Protein AF-A0A9Q3KBH4-F1 (afdb_monomer_lite)

Radius of gyration: 17.07 Å; chains: 1; bounding box: 40×26×42 Å

Sequence (92 aa):
MEYHNNFLQQNKLPKEKVLRIHWLGHPKEEEKSHSSVVIQFTDKTTAQQLLQGGLVFDGTFMRKMPYTPGPIQCFNCLKTGHQAHMCKEDPT

pLDDT: mean 84.84, std 11.07, range [47.69, 96.06]

Organism: NCBI:txid1389203

Secondary structure (DSSP, 8-state):
-HHHHHHHHHTT--GGGEEEEEEES-TTTS--S--EEEEEESSHHHHHHHHHH--EETTEEPP-----PPPPBPTTT--BSS-GGG--SPP-

Foldseek 3Di:
DVQVVVQCVQFVPDPQFWPDKDKPDDCVVPVDPDIDIDTDTPDPVSVVVCVVVAGDDPNDTDDDDPDDDDFDAAQQPRDGDDHVVPDPDGRD

InterPro domains:
  IPR001878 Zinc finger, CCHC-type [PF00098] (73-89)
  IPR036875 Zinc finger, CCHC-type superfamily [SSF57756] (63-90)

Structure (mmCIF, N/CA/C/O backbone):
data_AF-A0A9Q3KBH4-F1
#
_entry.id   AF-A0A9Q3KBH4-F1
#
loop_
_atom_site.group_PDB
_atom_site.id
_atom_site.type_symbol
_atom_site.label_atom_id
_atom_site.label_alt_id
_atom_site.label_comp_id
_atom_site.label_asym_id
_atom_site.label_entity_id
_atom_site.label_seq_id
_atom_site.pdbx_PDB_ins_code
_atom_site.Cartn_x
_atom_site.Cartn_y
_atom_site.Cartn_z
_atom_site.occupancy
_atom_site.B_iso_or_equiv
_atom_site.auth_seq_id
_atom_site.auth_comp_id
_atom_site.auth_asym_id
_atom_site.auth_atom_id
_atom_site.pdbx_PDB_model_num
ATOM 1 N N . MET A 1 1 ? 8.226 -5.102 13.558 1.00 47.69 1 MET A N 1
ATOM 2 C CA . MET A 1 1 ? 6.984 -5.917 13.613 1.00 47.69 1 MET A CA 1
ATOM 3 C C . MET A 1 1 ? 5.856 -5.253 14.405 1.00 47.69 1 MET A C 1
ATOM 5 O O . MET A 1 1 ? 4.713 -5.374 13.990 1.00 47.69 1 MET A O 1
ATOM 9 N N . GLU A 1 2 ? 6.147 -4.526 15.486 1.00 58.66 2 GLU A N 1
ATOM 10 C CA . GLU A 1 2 ? 5.147 -3.868 16.354 1.00 58.66 2 GLU A CA 1
ATOM 11 C C . GLU A 1 2 ? 4.248 -2.840 15.631 1.00 58.66 2 GLU A C 1
ATOM 13 O O . GLU A 1 2 ? 3.053 -2.735 15.897 1.00 58.66 2 GLU A O 1
ATOM 18 N N . TYR A 1 3 ? 4.801 -2.152 14.631 1.00 68.31 3 TYR A N 1
ATOM 19 C CA . TYR A 1 3 ? 4.143 -1.058 13.919 1.00 68.31 3 TYR A CA 1
ATOM 20 C C . TYR A 1 3 ? 2.930 -1.473 13.074 1.00 68.31 3 TYR A C 1
ATOM 22 O O . TYR A 1 3 ? 1.906 -0.793 13.064 1.00 68.31 3 TYR A O 1
ATOM 30 N N . HIS A 1 4 ? 3.013 -2.626 12.402 1.00 75.50 4 HIS A N 1
ATOM 31 C CA . HIS A 1 4 ? 1.903 -3.144 11.602 1.00 75.50 4 HIS A CA 1
ATOM 32 C C . HIS A 1 4 ? 0.699 -3.494 12.476 1.00 75.50 4 HIS A C 1
ATOM 34 O O . HIS A 1 4 ? -0.432 -3.201 12.104 1.00 75.50 4 HIS A O 1
ATOM 40 N N . ASN A 1 5 ? 0.941 -4.081 13.650 1.00 76.38 5 ASN A N 1
ATOM 41 C CA . ASN A 1 5 ? -0.135 -4.487 14.548 1.00 76.38 5 ASN A CA 1
ATOM 42 C C . ASN A 1 5 ? -0.849 -3.269 15.148 1.00 76.38 5 ASN A C 1
ATOM 44 O O . ASN A 1 5 ? -2.076 -3.246 15.147 1.00 76.38 5 ASN A O 1
ATOM 48 N N . ASN A 1 6 ? -0.105 -2.239 15.570 1.00 83.44 6 ASN A N 1
ATOM 49 C CA . ASN A 1 6 ? -0.697 -0.988 16.056 1.00 83.44 6 ASN A CA 1
ATOM 50 C C . ASN A 1 6 ? -1.528 -0.302 14.956 1.00 83.44 6 ASN A C 1
ATOM 52 O O . ASN A 1 6 ? -2.694 0.019 15.164 1.00 83.44 6 ASN A O 1
ATOM 56 N N . PHE A 1 7 ? -0.981 -0.176 13.743 1.00 86.62 7 PHE A N 1
ATOM 57 C CA . PHE A 1 7 ? -1.693 0.429 12.615 1.00 86.62 7 PHE A CA 1
ATOM 58 C C . PHE A 1 7 ? -3.002 -0.305 12.269 1.00 86.62 7 PHE A C 1
ATOM 60 O O . PHE A 1 7 ? -4.040 0.330 12.065 1.00 86.62 7 PHE A O 1
ATOM 67 N N . LEU A 1 8 ? -2.977 -1.643 12.238 1.00 89.06 8 LEU A N 1
ATOM 68 C CA . LEU A 1 8 ? -4.173 -2.457 12.011 1.00 89.06 8 LEU A CA 1
ATOM 69 C C . LEU A 1 8 ? -5.220 -2.248 13.113 1.00 89.06 8 LEU A C 1
ATOM 71 O O . LEU A 1 8 ? -6.402 -2.108 12.807 1.00 89.06 8 LEU A O 1
ATOM 75 N N . GLN A 1 9 ? -4.790 -2.190 14.377 1.00 88.25 9 GLN A N 1
ATOM 76 C CA . GLN A 1 9 ? -5.672 -1.973 15.526 1.00 88.25 9 GLN A CA 1
ATOM 77 C C . GLN A 1 9 ? -6.309 -0.578 15.512 1.00 88.25 9 GLN A C 1
ATOM 79 O O . GLN A 1 9 ? -7.530 -0.481 15.638 1.00 88.25 9 GLN A O 1
ATOM 84 N N . GLN A 1 10 ? -5.522 0.484 15.294 1.00 89.56 10 GLN A N 1
ATOM 85 C CA . GLN A 1 10 ? -6.013 1.869 15.213 1.00 89.56 10 GLN A CA 1
ATOM 86 C C . GLN A 1 10 ? -7.111 2.025 14.154 1.00 89.56 10 GLN A C 1
ATOM 88 O O . GLN A 1 10 ? -8.091 2.736 14.365 1.00 89.56 10 GLN A O 1
ATOM 93 N N . ASN A 1 11 ? -6.969 1.317 13.032 1.00 91.12 11 ASN A N 1
ATOM 94 C CA . ASN A 1 11 ? -7.885 1.401 11.898 1.00 91.12 11 ASN A CA 1
ATOM 95 C C . ASN A 1 11 ? -8.931 0.281 11.859 1.00 91.12 11 ASN A C 1
ATOM 97 O O . ASN A 1 11 ? -9.705 0.213 10.907 1.00 91.12 11 ASN A O 1
ATOM 101 N N . LYS A 1 12 ? -8.958 -0.601 12.871 1.00 91.12 12 LYS A N 1
ATOM 102 C CA . LYS A 1 12 ? -9.844 -1.777 12.940 1.00 91.12 12 LYS A CA 1
ATOM 103 C C . LYS A 1 12 ? -9.837 -2.596 11.641 1.00 91.12 12 LYS A C 1
ATOM 105 O O . LYS A 1 12 ? -10.874 -3.085 11.196 1.00 91.12 12 LYS A O 1
ATOM 110 N N . LEU A 1 13 ? -8.668 -2.712 11.011 1.00 89.31 13 LEU A N 1
ATOM 111 C CA . LEU A 1 13 ? -8.525 -3.407 9.737 1.00 89.31 13 LEU A CA 1
ATOM 112 C C . LEU A 1 13 ? -8.512 -4.927 9.967 1.00 89.31 13 LEU A C 1
ATOM 114 O O . LEU A 1 13 ? -7.695 -5.407 10.760 1.00 89.31 13 LEU A O 1
ATOM 118 N N . PRO A 1 14 ? -9.362 -5.696 9.265 1.00 88.50 14 PRO A N 1
ATOM 119 C CA . PRO A 1 14 ? -9.369 -7.151 9.368 1.00 88.50 14 PRO A CA 1
ATOM 120 C C . PRO A 1 14 ? -8.064 -7.722 8.809 1.00 88.50 14 PRO A C 1
ATOM 122 O O . PRO A 1 14 ? -7.751 -7.557 7.627 1.00 88.50 14 PRO A O 1
ATOM 125 N N . LYS A 1 15 ? -7.279 -8.389 9.662 1.00 89.31 15 LYS A N 1
ATOM 126 C CA . LYS A 1 15 ? -5.942 -8.903 9.318 1.00 89.31 15 LYS A CA 1
ATOM 127 C C . LYS A 1 15 ? -6.001 -9.909 8.168 1.00 89.31 15 LYS A C 1
ATOM 129 O O . LYS A 1 15 ? -5.122 -9.920 7.317 1.00 89.31 15 LYS A O 1
ATOM 134 N N . GLU A 1 16 ? -7.058 -10.706 8.114 1.00 92.75 16 GLU A N 1
ATOM 135 C CA . GLU A 1 16 ? -7.348 -11.687 7.070 1.00 92.75 16 GLU A CA 1
ATOM 136 C C . GLU A 1 16 ? -7.595 -11.063 5.690 1.00 92.75 16 GLU A C 1
ATOM 138 O O . GLU A 1 16 ? -7.450 -11.741 4.676 1.00 92.75 16 GLU A O 1
ATOM 143 N N . LYS A 1 17 ? -7.939 -9.771 5.636 1.00 93.31 17 LYS A N 1
ATOM 144 C CA . LYS A 1 17 ? -8.123 -9.024 4.386 1.00 93.31 17 LYS A CA 1
ATOM 145 C C . LYS A 1 17 ? -6.868 -8.295 3.934 1.00 93.31 17 LYS A C 1
ATOM 147 O O . LYS A 1 17 ? -6.841 -7.784 2.816 1.00 93.31 17 LYS A O 1
ATOM 152 N N . VAL A 1 18 ? -5.841 -8.219 4.776 1.00 93.38 18 VAL A N 1
ATOM 153 C CA . VAL A 1 18 ? -4.600 -7.499 4.488 1.00 93.38 18 VAL A CA 1
ATOM 154 C C . VAL A 1 18 ? -3.534 -8.493 4.044 1.00 93.38 18 VAL A C 1
ATOM 156 O O . VAL A 1 18 ? -3.025 -9.278 4.836 1.00 93.38 18 VAL A O 1
ATOM 159 N N . LEU A 1 19 ? -3.167 -8.430 2.763 1.00 93.50 19 LEU A N 1
ATOM 160 C CA . LEU A 1 19 ? -2.098 -9.251 2.191 1.00 93.50 19 LEU A CA 1
ATOM 161 C C . LEU A 1 19 ? -0.719 -8.721 2.573 1.00 93.50 19 LEU A C 1
ATOM 163 O O . LEU A 1 19 ? 0.189 -9.489 2.887 1.00 93.50 19 LEU A O 1
ATOM 167 N N . ARG A 1 20 ? -0.544 -7.399 2.514 1.00 90.69 20 ARG A N 1
ATOM 168 C CA . ARG A 1 20 ? 0.748 -6.761 2.765 1.00 90.69 20 ARG A CA 1
ATOM 169 C C . ARG A 1 20 ? 0.563 -5.336 3.255 1.00 90.69 20 ARG A C 1
ATOM 171 O O . ARG A 1 20 ? -0.279 -4.603 2.744 1.00 90.69 20 ARG A O 1
ATOM 178 N N . ILE A 1 21 ? 1.413 -4.942 4.196 1.00 89.81 21 ILE A N 1
ATOM 179 C CA . ILE A 1 21 ? 1.637 -3.548 4.576 1.00 89.81 21 ILE A CA 1
ATOM 180 C C . ILE A 1 21 ? 3.110 -3.259 4.325 1.00 89.81 21 ILE A C 1
ATOM 182 O O . ILE A 1 21 ? 3.976 -4.044 4.717 1.00 89.81 21 ILE A O 1
ATOM 186 N N . HIS A 1 22 ? 3.390 -2.162 3.635 1.00 88.06 22 HIS A N 1
ATOM 187 C CA . HIS A 1 22 ? 4.748 -1.735 3.355 1.00 88.06 22 HIS A CA 1
ATOM 188 C C . HIS A 1 22 ? 4.869 -0.224 3.512 1.00 88.06 22 HIS A C 1
ATOM 190 O O . HIS A 1 22 ? 4.162 0.536 2.853 1.00 88.06 22 HIS A O 1
ATOM 196 N N . TRP A 1 23 ? 5.770 0.203 4.387 1.00 85.75 23 TRP A N 1
ATOM 197 C CA . TRP A 1 23 ? 6.081 1.611 4.584 1.00 85.75 23 TRP A CA 1
ATOM 198 C C . TRP A 1 23 ? 7.141 2.044 3.575 1.00 85.75 23 TRP A C 1
ATOM 200 O O . TRP A 1 23 ? 8.207 1.441 3.485 1.00 85.75 23 TRP A O 1
ATOM 210 N N . LEU A 1 24 ? 6.821 3.073 2.792 1.00 82.12 24 LEU A N 1
ATOM 211 C CA . LEU A 1 24 ? 7.728 3.717 1.848 1.00 82.12 24 LEU A CA 1
ATOM 212 C C . LEU A 1 24 ? 8.590 4.724 2.625 1.00 82.12 24 LEU A C 1
ATOM 214 O O . LEU A 1 24 ? 8.335 5.928 2.595 1.00 82.12 24 LEU A O 1
ATOM 218 N N . GLY A 1 25 ? 9.549 4.203 3.393 1.00 75.38 25 GLY A N 1
ATOM 219 C CA . GLY A 1 25 ? 10.459 4.961 4.261 1.00 75.38 25 GLY A CA 1
ATOM 220 C C . GLY A 1 25 ? 10.505 4.427 5.695 1.00 75.38 25 GLY A C 1
ATOM 221 O O . GLY A 1 25 ? 9.678 3.599 6.080 1.00 75.38 25 GLY A O 1
ATOM 222 N N . HIS A 1 26 ? 11.473 4.904 6.485 1.00 66.88 26 HIS A N 1
ATOM 223 C CA . HIS A 1 26 ? 11.681 4.487 7.875 1.00 66.88 26 HIS A CA 1
ATOM 224 C C . HIS A 1 26 ? 11.315 5.634 8.840 1.00 66.88 26 HIS A C 1
ATOM 226 O O . HIS A 1 26 ? 12.197 6.332 9.341 1.00 66.88 26 HIS A O 1
ATOM 232 N N . PRO A 1 27 ? 10.016 5.866 9.124 1.00 61.12 27 PRO A N 1
ATOM 233 C CA . PRO A 1 27 ? 9.560 7.068 9.830 1.00 61.12 27 PRO A CA 1
ATOM 234 C C . PRO A 1 27 ? 10.192 7.282 11.214 1.00 61.12 27 PRO A C 1
ATOM 236 O O . PRO A 1 27 ? 10.364 8.424 11.621 1.00 61.12 27 PRO A O 1
ATOM 239 N N . LYS A 1 28 ? 10.562 6.209 11.931 1.00 58.25 28 LYS A N 1
ATOM 240 C CA . LYS A 1 28 ? 11.221 6.313 13.246 1.00 58.25 28 LYS A CA 1
ATOM 241 C C . LYS A 1 28 ? 12.739 6.481 13.184 1.00 58.25 28 LYS A C 1
ATOM 243 O O . LYS A 1 28 ? 13.297 7.066 14.100 1.00 58.25 28 LYS A O 1
ATOM 248 N N . GLU A 1 29 ? 13.399 5.940 12.164 1.00 62.16 29 GLU A N 1
ATOM 249 C CA . GLU A 1 29 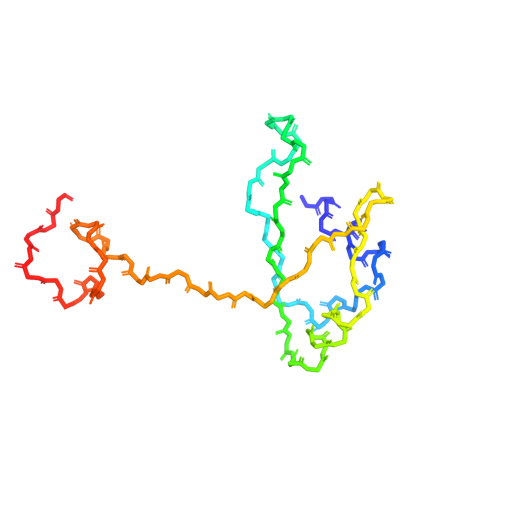? 14.868 5.984 12.064 1.00 62.16 29 GLU A CA 1
ATOM 250 C C . GLU A 1 29 ? 15.350 7.294 11.436 1.00 62.16 29 GLU A C 1
ATOM 252 O O . GLU A 1 29 ? 16.462 7.730 11.701 1.00 62.16 29 GLU A O 1
ATOM 257 N N . GLU A 1 30 ? 14.505 7.936 10.626 1.00 60.38 30 GLU A N 1
ATOM 258 C CA . GLU A 1 30 ? 14.894 9.103 9.831 1.00 60.38 30 GLU A CA 1
ATOM 259 C C . GLU A 1 30 ? 14.281 10.429 10.321 1.00 60.38 30 GLU A C 1
ATOM 261 O O . GLU A 1 30 ? 14.383 11.425 9.610 1.00 60.38 30 GLU A O 1
ATOM 266 N N . GLU A 1 31 ? 13.591 10.451 11.474 1.00 62.56 31 GLU A N 1
ATOM 267 C CA . GLU A 1 31 ? 12.822 11.614 11.983 1.00 62.56 31 GLU A CA 1
ATOM 268 C C . GLU A 1 31 ? 11.9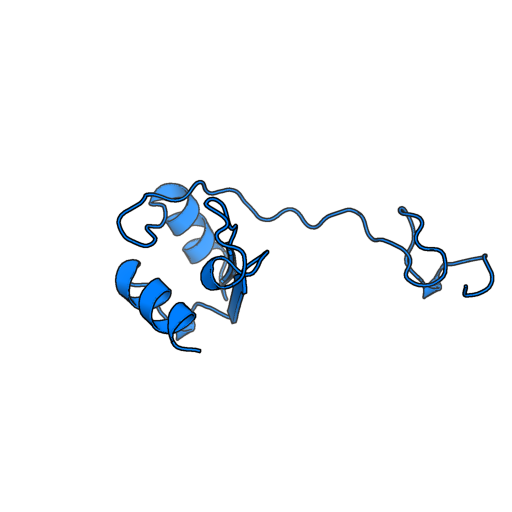09 12.266 10.920 1.00 62.56 31 GLU A C 1
ATOM 270 O O . GLU A 1 31 ? 11.548 13.443 10.981 1.00 62.56 31 GLU A O 1
ATOM 275 N N . LYS A 1 32 ? 11.518 11.496 9.899 1.00 59.41 32 LYS A N 1
ATOM 276 C CA . LYS A 1 32 ? 10.741 12.001 8.770 1.00 59.41 32 LYS A CA 1
ATOM 277 C C . LYS A 1 32 ? 9.291 12.192 9.199 1.00 59.41 32 LYS A C 1
ATOM 279 O O . LYS A 1 32 ? 8.580 11.227 9.470 1.00 59.41 32 LYS A O 1
ATOM 284 N N . SER A 1 33 ? 8.825 13.440 9.147 1.00 56.16 33 SER A N 1
ATOM 285 C CA . SER A 1 33 ? 7.434 13.836 9.419 1.00 56.16 33 SER A CA 1
ATOM 286 C C . SER A 1 33 ? 6.412 13.231 8.446 1.00 56.16 33 SER A C 1
ATOM 288 O O . SER A 1 33 ? 5.214 13.205 8.733 1.00 56.16 33 SER A O 1
ATOM 290 N N . HIS A 1 34 ? 6.864 12.753 7.283 1.00 60.22 34 HIS A N 1
ATOM 291 C CA . HIS A 1 34 ? 6.011 12.260 6.206 1.00 60.22 34 HIS A CA 1
ATOM 292 C C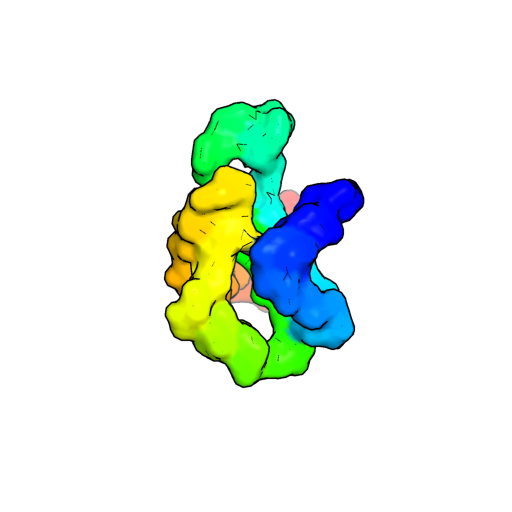 . HIS A 1 34 ? 6.518 10.910 5.697 1.00 60.22 34 HIS A C 1
ATOM 294 O O . HIS A 1 34 ? 7.497 10.839 4.957 1.00 60.22 34 HIS A O 1
ATOM 300 N N . SER A 1 35 ? 5.820 9.834 6.057 1.00 75.38 35 SER A N 1
ATOM 301 C CA . SER A 1 35 ? 5.980 8.527 5.415 1.00 75.38 35 SER A CA 1
ATOM 302 C C . SER A 1 35 ? 4.670 8.113 4.751 1.00 75.38 35 SER A C 1
ATOM 304 O O . SER A 1 35 ? 3.584 8.509 5.177 1.00 75.38 35 SER A O 1
ATOM 306 N N . SER A 1 36 ? 4.775 7.355 3.662 1.00 86.38 36 SER A N 1
ATOM 307 C CA . SER A 1 36 ? 3.616 6.775 2.981 1.00 86.38 36 SER A CA 1
ATOM 308 C C . SER A 1 36 ? 3.536 5.288 3.286 1.00 86.38 36 SER A C 1
ATOM 310 O O . SER A 1 36 ? 4.561 4.617 3.376 1.00 86.38 36 SER A O 1
ATOM 312 N N . VAL A 1 37 ? 2.321 4.758 3.396 1.00 89.25 37 VAL A N 1
ATOM 313 C CA . VAL A 1 37 ? 2.084 3.320 3.536 1.00 89.25 37 VAL A CA 1
ATOM 314 C C . VAL A 1 37 ? 1.357 2.799 2.306 1.00 89.25 37 VAL A C 1
ATOM 316 O O . VAL A 1 37 ? 0.366 3.374 1.858 1.00 89.25 37 VAL A O 1
ATOM 319 N N . VAL A 1 38 ? 1.853 1.696 1.758 1.00 91.88 38 VAL A N 1
ATOM 320 C CA . VAL A 1 38 ? 1.162 0.913 0.738 1.00 91.88 38 VAL A CA 1
ATOM 321 C C . VAL A 1 38 ? 0.535 -0.286 1.424 1.00 91.88 38 VAL A C 1
ATOM 323 O O . VAL A 1 38 ? 1.218 -1.061 2.098 1.00 91.88 38 VAL A O 1
ATOM 326 N N . ILE A 1 39 ? -0.774 -0.434 1.246 1.00 92.69 39 ILE A N 1
ATOM 327 C CA . ILE A 1 39 ? -1.541 -1.546 1.798 1.00 92.69 39 ILE A CA 1
ATOM 328 C C . ILE A 1 39 ? -2.162 -2.308 0.640 1.00 92.69 39 ILE A C 1
ATOM 330 O O . ILE A 1 39 ? -2.868 -1.738 -0.192 1.00 92.69 39 ILE A O 1
ATOM 334 N N . GLN A 1 40 ? -1.895 -3.605 0.603 1.00 94.25 40 GLN A N 1
ATOM 335 C CA . GLN A 1 40 ? -2.487 -4.523 -0.350 1.00 94.25 40 GLN A CA 1
ATOM 336 C C . GLN A 1 40 ? -3.566 -5.342 0.354 1.00 94.25 40 GLN A C 1
ATOM 338 O O . GLN A 1 40 ? -3.301 -5.968 1.382 1.00 94.25 40 GLN A O 1
ATOM 343 N N . PHE A 1 41 ? -4.763 -5.362 -0.227 1.00 94.38 41 PHE A N 1
ATOM 344 C CA . PHE A 1 41 ? -5.904 -6.122 0.276 1.00 94.38 41 PHE A CA 1
ATOM 345 C C . PHE A 1 41 ? -6.179 -7.358 -0.579 1.00 94.38 41 PHE A C 1
ATOM 347 O O . PHE A 1 41 ? -5.819 -7.399 -1.756 1.00 94.38 41 PHE A O 1
ATOM 354 N N . THR A 1 42 ? -6.850 -8.348 0.007 1.00 96.06 42 THR A N 1
ATOM 355 C CA . THR A 1 42 ? -7.332 -9.547 -0.696 1.00 96.06 42 THR A CA 1
ATOM 356 C C . THR A 1 42 ? -8.457 -9.242 -1.680 1.00 96.06 42 THR A C 1
ATOM 358 O O . THR A 1 42 ? -8.653 -9.984 -2.637 1.00 96.06 42 THR A O 1
ATOM 361 N N . ASP A 1 43 ? -9.220 -8.172 -1.439 1.00 94.44 43 ASP A N 1
ATOM 362 C CA . ASP A 1 43 ? -10.349 -7.776 -2.273 1.00 94.44 43 ASP A CA 1
ATOM 363 C C . ASP A 1 43 ? -10.403 -6.264 -2.511 1.00 94.44 43 ASP A C 1
ATOM 365 O O . ASP A 1 43 ? -9.947 -5.443 -1.711 1.00 94.44 43 ASP A O 1
ATOM 369 N N . LYS A 1 44 ? -10.988 -5.906 -3.656 1.00 93.12 44 LYS A N 1
ATOM 370 C CA . LYS A 1 44 ? -11.140 -4.520 -4.101 1.00 93.12 44 LYS A CA 1
ATOM 371 C C . LYS A 1 44 ? -12.106 -3.729 -3.217 1.00 93.12 44 LYS A C 1
ATOM 373 O O . LYS A 1 44 ? -11.886 -2.539 -3.005 1.00 93.12 44 LYS A O 1
ATOM 378 N N . THR A 1 45 ? -13.157 -4.370 -2.710 1.00 93.62 45 THR A N 1
ATOM 379 C CA . THR A 1 45 ? -14.214 -3.715 -1.929 1.00 93.62 45 THR A CA 1
ATOM 380 C C . THR A 1 45 ? -13.647 -3.090 -0.660 1.00 93.62 45 THR A C 1
ATOM 382 O O . THR A 1 45 ? -13.897 -1.917 -0.396 1.00 93.62 45 THR A O 1
ATOM 385 N N . THR A 1 46 ? -12.810 -3.829 0.070 1.00 92.31 46 THR A N 1
ATOM 386 C CA . THR A 1 46 ? -12.136 -3.348 1.283 1.00 92.31 46 THR A CA 1
ATOM 387 C C . THR A 1 46 ? -11.263 -2.127 0.981 1.00 92.31 46 THR A C 1
ATOM 389 O O . THR A 1 46 ? -11.341 -1.108 1.669 1.00 92.31 46 THR A O 1
ATOM 392 N N . ALA A 1 47 ? -10.487 -2.176 -0.107 1.00 92.62 47 ALA A N 1
ATOM 393 C CA . ALA A 1 47 ? -9.668 -1.043 -0.536 1.00 92.62 47 ALA A CA 1
ATOM 394 C C . ALA A 1 47 ? -10.521 0.190 -0.896 1.00 92.62 47 ALA A C 1
ATOM 396 O O . ALA A 1 47 ? -10.169 1.316 -0.549 1.00 92.62 47 ALA A O 1
ATOM 397 N N . GLN A 1 48 ? -11.664 -0.004 -1.560 1.00 92.81 48 GLN A N 1
ATOM 398 C CA . GLN A 1 48 ? -12.585 1.082 -1.910 1.00 92.81 48 GLN A CA 1
ATOM 399 C C . GLN A 1 48 ? -13.263 1.699 -0.683 1.00 92.81 48 GLN A C 1
ATOM 401 O O . GLN A 1 48 ? -13.365 2.923 -0.601 1.00 92.81 48 GLN A O 1
ATOM 406 N N . GLN A 1 49 ? -13.681 0.880 0.283 1.00 91.56 49 GLN A N 1
ATOM 407 C CA . GLN A 1 49 ? -14.236 1.355 1.553 1.00 91.56 49 GLN A CA 1
ATOM 408 C C . GLN A 1 49 ? -13.222 2.214 2.310 1.00 91.56 49 GLN A C 1
ATOM 410 O O . GLN A 1 49 ? -13.567 3.283 2.808 1.00 91.56 49 GLN A O 1
ATOM 415 N N . LEU A 1 50 ? -11.951 1.810 2.321 1.00 90.81 50 LEU A N 1
ATOM 416 C CA . LEU A 1 50 ? -10.871 2.593 2.914 1.00 90.81 50 LEU A CA 1
ATOM 417 C C . LEU A 1 50 ? -10.633 3.906 2.156 1.00 90.81 50 LEU A C 1
ATOM 419 O O . LEU A 1 50 ? -10.456 4.953 2.777 1.00 90.81 50 LEU A O 1
ATOM 423 N N . LEU A 1 51 ? -10.695 3.907 0.823 1.00 91.19 51 LEU A N 1
ATOM 424 C CA . LEU A 1 51 ? -10.615 5.152 0.052 1.00 91.19 51 LEU A CA 1
ATOM 425 C C . LEU A 1 51 ? -11.754 6.124 0.404 1.00 91.19 51 LEU A C 1
ATOM 427 O O . LEU A 1 51 ? -11.539 7.335 0.395 1.00 91.19 51 LEU A O 1
ATOM 431 N N . GLN A 1 52 ? -12.925 5.627 0.801 1.00 91.06 52 GLN A N 1
ATOM 432 C CA . GLN A 1 52 ? -14.038 6.455 1.273 1.00 91.06 52 GLN A CA 1
ATOM 433 C C . GLN A 1 52 ? -13.839 6.907 2.733 1.00 91.06 52 GLN A C 1
ATOM 435 O O . GLN A 1 52 ? -13.792 8.109 2.988 1.00 91.06 52 GLN A O 1
ATOM 440 N N . GLY A 1 53 ? -13.612 5.982 3.672 1.00 88.75 53 GLY A N 1
ATOM 441 C CA . GLY A 1 53 ? -13.532 6.257 5.119 1.00 88.75 53 GLY A CA 1
ATOM 442 C C . GLY A 1 53 ? -12.200 6.841 5.609 1.00 88.75 53 GLY A C 1
ATOM 443 O O . GLY A 1 53 ? -12.178 7.706 6.476 1.00 88.75 53 GLY A O 1
ATOM 444 N N . GLY A 1 54 ? -11.090 6.463 4.979 1.00 89.69 54 GLY A N 1
ATOM 445 C CA . GLY A 1 54 ? -9.733 6.889 5.321 1.00 89.69 54 GLY A CA 1
ATOM 446 C C . GLY A 1 54 ? -9.049 6.060 6.400 1.00 89.69 54 GLY A C 1
ATOM 447 O O . GLY A 1 54 ? -9.540 5.012 6.808 1.00 89.69 54 GLY A O 1
ATOM 448 N N . LEU A 1 55 ? -7.868 6.530 6.796 1.00 90.56 55 LEU A N 1
ATOM 449 C CA . LEU A 1 55 ? -6.996 5.885 7.769 1.00 90.56 55 LEU A CA 1
ATOM 450 C C . LEU A 1 55 ? -6.429 6.922 8.726 1.00 90.56 55 LEU A C 1
ATOM 452 O O . LEU A 1 55 ? -6.210 8.073 8.347 1.00 90.56 55 LEU A O 1
ATOM 456 N N . VAL A 1 56 ? -6.150 6.484 9.942 1.00 88.94 56 VAL A N 1
ATOM 457 C CA . VAL A 1 56 ? -5.506 7.262 10.990 1.00 88.94 56 VAL A CA 1
ATOM 458 C C . VAL A 1 56 ? -4.201 6.583 11.371 1.00 88.94 56 VAL A C 1
ATOM 460 O O . VAL A 1 56 ? -4.121 5.358 11.456 1.00 88.94 56 VAL A O 1
ATOM 463 N N . PHE A 1 57 ? -3.176 7.385 11.604 1.00 86.06 57 PHE A N 1
ATOM 464 C CA . PHE A 1 57 ? -1.915 6.927 12.150 1.00 86.06 57 PHE A CA 1
ATOM 465 C C . PHE A 1 57 ? -1.437 7.930 13.205 1.00 86.06 57 PHE A C 1
ATOM 467 O O . PHE A 1 57 ? -1.361 9.125 12.923 1.00 86.06 57 PHE A O 1
ATOM 474 N N . ASP A 1 58 ? -1.207 7.454 14.433 1.00 83.25 58 ASP A N 1
ATOM 475 C CA . ASP A 1 58 ? -0.829 8.271 15.600 1.00 83.25 58 ASP A CA 1
ATOM 476 C C . ASP A 1 58 ? -1.723 9.515 15.778 1.00 83.25 58 ASP A C 1
ATOM 478 O O . ASP A 1 58 ? -1.271 10.646 15.946 1.00 83.25 58 ASP A O 1
ATOM 482 N N . GLY A 1 59 ? -3.040 9.305 15.680 1.00 85.00 59 GLY A N 1
ATOM 48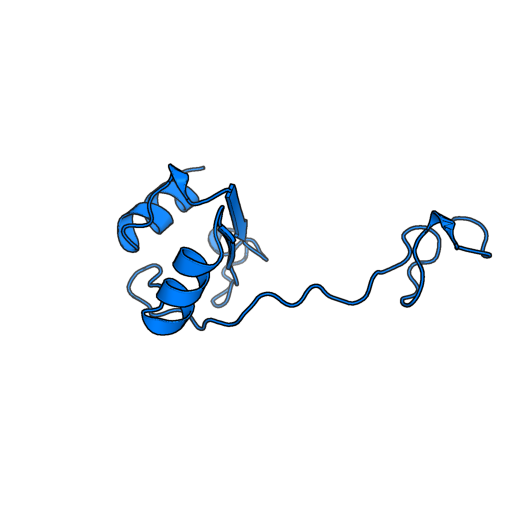3 C CA . GLY A 1 59 ? -4.051 10.357 15.836 1.00 85.00 59 GLY A CA 1
ATOM 484 C C . GLY A 1 59 ? -4.203 11.298 14.635 1.00 85.00 59 GLY A C 1
ATOM 485 O O . GLY A 1 59 ? -5.093 12.145 14.643 1.00 85.00 59 GLY A O 1
ATOM 486 N N . THR A 1 60 ? -3.399 11.135 13.582 1.00 86.25 60 THR A N 1
ATOM 487 C CA . THR A 1 60 ? -3.441 11.977 12.381 1.00 86.25 60 THR A CA 1
ATOM 488 C C . THR A 1 60 ? -4.125 11.261 11.223 1.00 86.25 60 THR A C 1
ATOM 490 O O . THR A 1 60 ? -3.817 10.109 10.918 1.00 86.25 60 THR A O 1
ATOM 493 N N . PHE A 1 61 ? -5.041 11.948 10.538 1.00 89.00 61 PHE A N 1
ATOM 494 C CA . PHE A 1 61 ? -5.687 11.409 9.344 1.00 89.00 61 PHE A CA 1
ATOM 495 C C . PHE A 1 61 ? -4.717 11.382 8.159 1.00 89.00 61 PHE A C 1
ATOM 497 O O . PHE A 1 61 ? -4.090 12.387 7.821 1.00 89.00 61 PHE A O 1
ATOM 504 N N . MET A 1 62 ? -4.605 10.233 7.503 1.00 88.81 62 MET A N 1
ATOM 505 C CA . MET A 1 62 ? -3.670 10.030 6.405 1.00 88.81 62 MET A CA 1
ATOM 506 C C . MET A 1 62 ? -4.275 10.443 5.063 1.00 88.81 62 MET A C 1
ATOM 508 O O . MET A 1 62 ? -5.433 10.153 4.747 1.00 88.81 62 MET A O 1
ATOM 512 N N . ARG A 1 63 ? -3.445 11.052 4.209 1.00 90.06 63 ARG A N 1
ATOM 513 C CA . ARG A 1 63 ? -3.779 11.222 2.793 1.00 90.06 63 ARG A CA 1
ATOM 514 C C . ARG A 1 63 ? -3.839 9.850 2.120 1.00 90.06 63 ARG A C 1
ATOM 516 O O . ARG A 1 63 ? -2.957 9.019 2.308 1.00 90.06 63 ARG A O 1
ATOM 523 N N . LYS A 1 64 ? -4.869 9.641 1.302 1.00 91.00 64 LYS A N 1
ATOM 524 C CA . LYS A 1 64 ? -5.158 8.371 0.627 1.00 91.00 64 LYS A CA 1
ATOM 525 C C . LYS A 1 64 ? -5.236 8.552 -0.881 1.00 91.00 64 LYS A C 1
ATOM 527 O O . LYS A 1 64 ? -5.760 9.554 -1.365 1.00 91.00 64 LYS A O 1
ATOM 532 N N . MET A 1 65 ? -4.732 7.568 -1.612 1.00 91.50 65 MET A N 1
ATOM 533 C CA . MET A 1 65 ? -4.865 7.475 -3.062 1.00 91.50 65 MET A CA 1
ATOM 534 C C . MET A 1 65 ? -4.734 6.015 -3.508 1.00 91.50 65 MET A C 1
ATOM 536 O O . MET A 1 65 ? -4.045 5.246 -2.832 1.00 91.50 65 MET A O 1
ATOM 540 N N . PRO A 1 66 ? -5.375 5.612 -4.620 1.00 92.00 66 PRO A N 1
ATOM 541 C CA . PRO A 1 66 ? -5.076 4.334 -5.251 1.00 92.00 66 PRO A CA 1
ATOM 542 C C . PRO A 1 66 ? -3.580 4.234 -5.558 1.00 92.00 66 PRO A C 1
ATOM 544 O O . PRO A 1 66 ? -2.971 5.202 -6.017 1.00 92.00 66 PRO A O 1
ATOM 547 N N . TYR A 1 67 ? -2.992 3.066 -5.307 1.00 90.25 67 TYR A N 1
ATOM 548 C CA . TYR A 1 67 ? -1.606 2.821 -5.680 1.00 90.25 67 TYR A CA 1
ATOM 549 C C . TYR A 1 67 ? -1.508 2.646 -7.196 1.00 90.25 67 TYR A C 1
ATOM 551 O O . TYR A 1 67 ? -2.066 1.700 -7.755 1.00 90.25 67 TYR A O 1
ATOM 559 N N . THR A 1 68 ? -0.775 3.547 -7.843 1.00 87.56 68 THR A N 1
ATOM 560 C CA . THR A 1 68 ? -0.393 3.418 -9.248 1.00 87.56 68 THR A CA 1
ATOM 561 C C . THR A 1 68 ? 1.074 3.001 -9.286 1.00 87.56 68 THR A C 1
ATOM 563 O O . THR A 1 68 ? 1.921 3.802 -8.880 1.00 87.56 68 THR A O 1
ATOM 566 N N . PRO A 1 69 ? 1.405 1.770 -9.717 1.00 82.25 69 PRO A N 1
ATOM 567 C CA . PRO A 1 69 ? 2.796 1.360 -9.843 1.00 82.25 69 PRO A CA 1
ATOM 568 C C . PRO A 1 69 ? 3.531 2.294 -10.807 1.00 82.25 69 PRO A C 1
ATOM 570 O O . PRO A 1 69 ? 2.985 2.703 -11.834 1.00 82.25 69 PRO A O 1
ATOM 573 N N . GLY A 1 70 ? 4.767 2.644 -10.451 1.00 81.88 70 GLY A N 1
ATOM 574 C CA . GLY A 1 70 ? 5.632 3.447 -11.308 1.00 81.88 70 GLY A CA 1
ATOM 575 C C . GLY A 1 70 ? 5.957 2.733 -12.626 1.00 81.88 70 GLY A C 1
ATOM 576 O O . GLY A 1 70 ? 5.733 1.524 -12.754 1.00 81.88 70 GLY A O 1
ATOM 577 N N . PRO A 1 71 ? 6.497 3.462 -13.618 1.00 86.19 71 PRO A N 1
ATOM 578 C CA . PRO A 1 71 ? 6.961 2.846 -14.851 1.00 86.19 71 PRO A CA 1
ATOM 579 C C . PRO A 1 71 ? 7.999 1.770 -14.532 1.00 86.19 71 PRO A C 1
ATOM 581 O O . PRO A 1 71 ? 8.849 1.943 -13.659 1.00 86.19 71 PRO A O 1
ATOM 584 N N . ILE A 1 72 ? 7.932 0.656 -15.257 1.00 86.50 72 ILE A N 1
ATOM 585 C CA . ILE A 1 72 ? 8.905 -0.422 -15.112 1.00 86.50 72 ILE A CA 1
ATOM 586 C C . ILE A 1 72 ? 10.291 0.135 -15.450 1.00 86.50 72 ILE A C 1
ATOM 588 O O . ILE A 1 72 ? 10.515 0.631 -16.560 1.00 86.50 72 ILE A O 1
ATOM 592 N N . GLN A 1 73 ? 11.203 0.041 -14.485 1.00 90.00 73 GLN A N 1
ATOM 593 C CA . GLN A 1 73 ? 12.619 0.308 -14.678 1.00 90.00 73 GLN A CA 1
ATOM 594 C C . GLN A 1 73 ? 13.322 -0.997 -15.053 1.00 90.00 73 GLN A C 1
ATOM 596 O O . GLN A 1 73 ? 13.142 -2.028 -14.401 1.00 90.00 73 GLN A O 1
ATOM 601 N N . CYS A 1 74 ? 14.121 -0.955 -16.112 1.00 92.44 74 CYS A N 1
ATOM 602 C CA . CYS A 1 74 ? 14.969 -2.067 -16.497 1.00 92.44 74 CYS A CA 1
ATOM 603 C C . CYS A 1 74 ? 16.099 -2.231 -15.474 1.00 92.44 74 CYS A C 1
ATOM 605 O O . CYS A 1 74 ? 16.855 -1.294 -15.241 1.00 92.44 74 CYS A O 1
ATOM 607 N N . PHE A 1 75 ? 16.251 -3.417 -14.884 1.00 89.06 75 PHE A N 1
ATOM 608 C CA . PHE A 1 75 ? 17.324 -3.674 -13.915 1.00 89.06 75 PHE A CA 1
ATOM 609 C C . PHE A 1 75 ? 18.706 -3.857 -14.560 1.00 89.06 75 PHE A C 1
ATOM 611 O O . PHE A 1 75 ? 19.696 -3.744 -13.851 1.00 89.06 75 PHE A O 1
ATOM 618 N N . ASN A 1 76 ? 18.781 -4.087 -15.878 1.00 90.94 76 ASN A N 1
ATOM 619 C CA . ASN A 1 76 ? 20.060 -4.234 -16.584 1.00 90.94 76 ASN A CA 1
ATOM 620 C C . ASN A 1 76 ? 20.698 -2.886 -16.935 1.00 90.94 76 ASN A C 1
ATOM 622 O O . ASN A 1 76 ? 21.910 -2.773 -16.878 1.00 90.94 76 ASN A O 1
ATOM 626 N N . CYS A 1 77 ? 19.900 -1.883 -17.327 1.00 92.62 77 CYS A N 1
ATOM 627 C CA . CYS A 1 77 ? 20.411 -0.592 -17.816 1.00 92.62 77 CYS A CA 1
ATOM 628 C C . CYS A 1 77 ? 19.820 0.633 -17.103 1.00 92.62 77 CYS A C 1
ATOM 630 O O . CYS A 1 77 ? 20.104 1.769 -17.478 1.00 92.62 77 CYS A O 1
ATOM 632 N N . LEU A 1 78 ? 18.942 0.418 -16.119 1.00 90.00 78 LEU A N 1
ATOM 633 C CA . LEU A 1 78 ? 18.284 1.438 -15.291 1.00 90.00 78 LEU A CA 1
ATOM 634 C C . LEU A 1 78 ? 17.387 2.439 -16.048 1.00 90.00 78 LEU A C 1
ATOM 636 O O . LEU A 1 78 ? 16.804 3.329 -15.431 1.00 90.00 78 LEU A O 1
ATOM 640 N N . LYS A 1 79 ? 17.199 2.274 -17.365 1.00 90.44 79 LYS A N 1
ATOM 641 C CA . LYS A 1 79 ? 16.247 3.054 -18.173 1.00 90.44 79 LYS A CA 1
ATOM 642 C C . LYS A 1 79 ? 14.812 2.553 -17.964 1.00 90.44 79 LYS A C 1
ATOM 644 O O . LYS A 1 79 ? 14.578 1.375 -17.692 1.00 90.44 79 LYS A O 1
ATOM 649 N N . THR A 1 80 ? 13.831 3.436 -18.131 1.00 91.50 80 THR A N 1
ATOM 650 C CA . THR A 1 80 ? 12.403 3.079 -18.105 1.00 91.50 80 THR A CA 1
ATOM 651 C C . THR A 1 80 ? 11.902 2.656 -19.492 1.00 91.50 80 THR A C 1
ATOM 653 O O . THR A 1 80 ? 12.543 2.914 -20.511 1.00 91.50 80 THR A O 1
ATOM 656 N N . GLY A 1 81 ? 10.749 1.981 -19.544 1.00 90.06 81 GLY A N 1
ATOM 657 C CA . GLY A 1 81 ? 10.042 1.677 -20.800 1.00 90.06 81 GLY A CA 1
ATOM 658 C C . GLY A 1 81 ? 10.235 0.259 -21.346 1.00 90.06 81 GLY A C 1
ATOM 659 O O . GLY A 1 81 ? 9.615 -0.092 -22.345 1.00 90.06 81 GLY A O 1
ATOM 660 N N . HIS A 1 82 ? 11.040 -0.576 -20.689 1.00 92.12 82 HIS A N 1
ATOM 661 C CA . HIS A 1 82 ? 11.163 -1.999 -21.005 1.00 92.12 82 HIS A CA 1
ATOM 662 C C . HIS A 1 82 ? 11.525 -2.816 -19.758 1.00 92.12 82 HIS A C 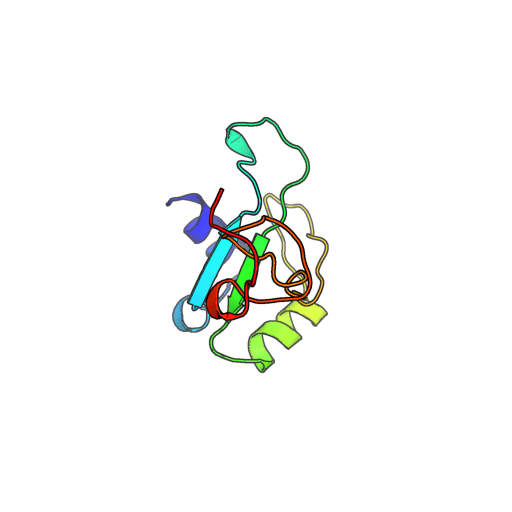1
ATOM 664 O O . HIS A 1 82 ? 12.064 -2.296 -18.783 1.00 92.12 82 HIS A O 1
ATOM 670 N N . GLN A 1 83 ? 11.217 -4.113 -19.790 1.00 91.44 83 GLN A N 1
ATOM 671 C CA . GLN A 1 83 ? 11.650 -5.074 -18.775 1.00 91.44 83 GLN A CA 1
ATOM 672 C C . GLN A 1 83 ? 13.060 -5.586 -19.092 1.00 91.44 83 GLN A C 1
ATOM 674 O O . GLN A 1 83 ? 13.464 -5.604 -20.253 1.00 91.44 83 GLN A O 1
ATOM 679 N N . ALA A 1 84 ? 13.783 -6.061 -18.072 1.00 90.69 84 ALA A N 1
ATOM 680 C CA . ALA A 1 84 ? 15.156 -6.558 -18.216 1.00 90.69 84 ALA A CA 1
ATOM 681 C C . ALA A 1 84 ? 15.302 -7.655 -19.287 1.00 90.69 84 ALA A C 1
ATOM 683 O O . ALA A 1 84 ? 16.263 -7.645 -20.046 1.00 90.69 84 ALA A O 1
ATOM 684 N N . HIS A 1 85 ? 14.312 -8.543 -19.429 1.00 90.19 85 HIS A N 1
ATOM 685 C CA . HIS A 1 85 ? 14.339 -9.600 -20.449 1.00 90.19 85 HIS A CA 1
ATOM 686 C C . HIS A 1 85 ? 14.188 -9.087 -21.895 1.00 90.19 85 HIS A C 1
ATOM 688 O O . HIS A 1 85 ? 14.460 -9.826 -22.833 1.00 90.19 85 HIS A O 1
ATOM 694 N N . MET A 1 86 ? 13.734 -7.842 -22.083 1.00 92.12 86 MET A N 1
ATOM 695 C CA . MET A 1 86 ? 13.662 -7.160 -23.383 1.00 92.12 86 MET A CA 1
ATOM 696 C C . MET A 1 86 ? 14.819 -6.170 -23.577 1.00 92.12 86 MET A C 1
ATOM 698 O O . MET A 1 86 ? 14.812 -5.391 -24.532 1.00 92.12 86 MET A O 1
ATOM 702 N N . CYS A 1 87 ? 15.779 -6.133 -22.648 1.00 94.31 87 CYS A N 1
ATOM 703 C CA . CYS A 1 87 ? 16.892 -5.202 -22.718 1.00 94.31 87 CYS A CA 1
ATOM 704 C C . CYS A 1 87 ? 17.847 -5.598 -23.846 1.00 94.31 87 CYS A C 1
ATOM 706 O O . CYS A 1 87 ? 18.180 -6.769 -24.007 1.00 94.31 87 CYS A O 1
ATOM 708 N 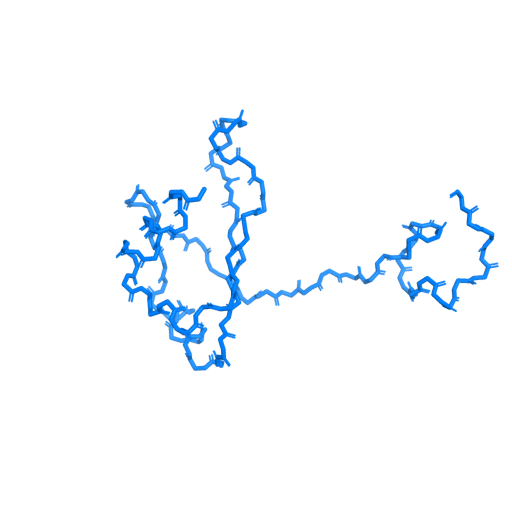N . LYS A 1 88 ? 18.267 -4.602 -24.628 1.00 92.25 88 LYS A N 1
ATOM 709 C CA . LYS A 1 88 ? 19.248 -4.756 -25.712 1.00 92.25 88 LYS A CA 1
ATOM 710 C C . LYS A 1 88 ? 20.644 -4.263 -25.327 1.00 92.25 88 LYS A C 1
ATOM 712 O O . LYS A 1 88 ? 21.556 -4.378 -26.132 1.00 92.25 88 LYS A O 1
ATOM 717 N N . GLU A 1 89 ? 20.767 -3.659 -24.150 1.00 87.94 89 GLU A N 1
ATOM 718 C CA . GLU A 1 89 ? 22.033 -3.177 -23.604 1.00 87.94 89 GLU A CA 1
ATOM 719 C C . GLU A 1 89 ? 22.679 -4.317 -22.814 1.00 87.94 89 GLU A C 1
ATOM 721 O O . GLU A 1 89 ? 21.967 -5.123 -22.199 1.00 87.94 89 GLU A O 1
ATOM 726 N N . ASP A 1 90 ? 24.009 -4.357 -22.794 1.00 79.38 90 ASP A N 1
ATOM 727 C CA . ASP A 1 90 ? 24.727 -5.253 -21.895 1.00 79.38 90 ASP A CA 1
ATOM 728 C C . ASP A 1 90 ? 24.432 -4.878 -20.428 1.00 79.38 90 ASP A C 1
ATOM 730 O O . ASP A 1 90 ? 24.231 -3.695 -20.124 1.00 79.38 90 ASP A O 1
ATOM 734 N N . PRO A 1 91 ? 24.366 -5.856 -19.504 1.00 72.69 91 PRO A N 1
ATOM 735 C CA . PRO A 1 91 ? 24.161 -5.573 -18.088 1.00 72.69 91 PRO A CA 1
ATOM 736 C C . PRO A 1 91 ? 25.302 -4.702 -17.552 1.00 72.69 91 PRO A C 1
ATOM 738 O O . PRO A 1 91 ? 26.470 -5.056 -17.719 1.00 72.69 91 PRO A O 1
ATOM 741 N N . THR A 1 92 ? 24.963 -3.579 -16.918 1.00 61.50 92 THR A N 1
ATOM 742 C CA . THR A 1 92 ? 25.928 -2.757 -16.165 1.00 61.50 92 THR A CA 1
ATOM 743 C C . THR A 1 92 ? 26.342 -3.399 -14.854 1.00 61.50 92 THR A C 1
ATOM 745 O O . THR A 1 92 ? 25.453 -3.992 -14.199 1.00 61.50 92 THR A O 1
#